Protein AF-A0A5E4J578-F1 (afdb_monomer_lite)

Foldseek 3Di:
DDDDDDDDVVVVVVLVVQDDDPDDSVNSVVVVVVVVVPDPVVVVVVVVVVVVVVVVVD

Radius of gyration: 15.85 Å; chains: 1; bounding box: 31×27×41 Å

Structure (mmCIF, N/CA/C/O backbone):
data_AF-A0A5E4J578-F1
#
_entry.id   AF-A0A5E4J578-F1
#
loop_
_atom_site.group_PDB
_atom_site.id
_atom_site.type_symbol
_atom_site.label_atom_id
_atom_site.label_alt_id
_atom_site.label_comp_id
_atom_site.label_asym_id
_atom_site.label_entity_id
_atom_site.label_seq_id
_atom_site.pdbx_PDB_ins_code
_atom_site.Cartn_x
_atom_site.Cartn_y
_atom_site.Cartn_z
_atom_site.occupancy
_atom_site.B_iso_or_equiv
_atom_site.auth_seq_id
_atom_site.auth_comp_id
_atom_site.auth_asym_id
_atom_site.auth_atom_id
_atom_site.pdbx_PDB_model_num
ATOM 1 N N . MET A 1 1 ? 11.438 14.862 -16.408 1.00 37.06 1 MET A N 1
ATOM 2 C CA . MET A 1 1 ? 12.652 14.468 -15.661 1.00 37.06 1 MET A CA 1
ATOM 3 C C . MET A 1 1 ? 12.268 13.287 -14.787 1.00 37.06 1 MET A C 1
ATOM 5 O O . MET A 1 1 ? 11.364 13.446 -13.981 1.00 37.06 1 MET A O 1
ATOM 9 N N . GLY A 1 2 ? 12.838 12.103 -15.017 1.00 48.78 2 GLY A N 1
ATOM 10 C CA . GLY A 1 2 ? 12.564 10.925 -14.188 1.00 48.78 2 GLY A CA 1
ATOM 11 C C . GLY A 1 2 ? 13.480 10.933 -12.971 1.00 48.78 2 GLY A C 1
ATOM 12 O O . GLY A 1 2 ? 14.694 11.028 -13.129 1.00 48.78 2 GLY A O 1
ATOM 13 N N . ALA A 1 3 ? 12.912 10.885 -11.769 1.00 57.44 3 ALA A N 1
ATOM 14 C CA . ALA A 1 3 ? 13.689 10.690 -10.555 1.00 57.44 3 ALA A CA 1
ATOM 15 C C . ALA A 1 3 ? 14.050 9.204 -10.449 1.00 57.44 3 ALA A C 1
ATOM 17 O O . ALA A 1 3 ? 13.181 8.365 -10.223 1.00 57.44 3 ALA A O 1
ATOM 18 N N . THR A 1 4 ? 15.326 8.868 -10.635 1.00 59.41 4 THR A N 1
ATOM 19 C CA . THR A 1 4 ? 15.815 7.508 -10.392 1.00 59.41 4 THR A CA 1
ATOM 20 C C . THR A 1 4 ? 15.904 7.295 -8.886 1.00 59.41 4 THR A C 1
ATOM 22 O O . THR A 1 4 ? 16.821 7.791 -8.232 1.00 59.41 4 THR A O 1
ATOM 25 N N . ILE A 1 5 ? 14.934 6.581 -8.318 1.00 63.12 5 ILE A N 1
ATOM 26 C CA . ILE A 1 5 ? 14.942 6.229 -6.898 1.00 63.12 5 ILE A CA 1
ATOM 27 C C . ILE A 1 5 ? 15.871 5.027 -6.722 1.00 63.12 5 ILE A C 1
ATOM 29 O O . ILE A 1 5 ? 15.609 3.941 -7.236 1.00 63.12 5 ILE A O 1
ATOM 33 N N . SER A 1 6 ? 16.970 5.217 -5.991 1.00 65.62 6 SER A N 1
ATOM 34 C CA . SER A 1 6 ? 17.800 4.098 -5.544 1.00 65.62 6 SER A CA 1
ATOM 35 C C . SER A 1 6 ? 17.081 3.386 -4.404 1.00 65.62 6 SER A C 1
ATOM 37 O O . SER A 1 6 ? 16.850 3.967 -3.343 1.00 65.62 6 SER A O 1
ATOM 39 N N . VAL A 1 7 ? 16.686 2.137 -4.637 1.00 67.00 7 VAL A N 1
ATOM 40 C CA . VAL A 1 7 ? 15.922 1.335 -3.679 1.00 67.00 7 VAL A CA 1
ATOM 41 C C . VAL A 1 7 ? 16.831 0.274 -3.064 1.00 67.00 7 VAL A C 1
ATOM 43 O O . VAL A 1 7 ? 17.432 -0.522 -3.789 1.00 67.00 7 VAL A O 1
ATOM 46 N N . ASN A 1 8 ? 16.925 0.261 -1.732 1.00 79.25 8 ASN A N 1
ATOM 47 C CA . ASN A 1 8 ? 17.665 -0.758 -0.981 1.00 79.25 8 ASN A CA 1
ATOM 48 C C . ASN A 1 8 ? 17.058 -2.158 -1.228 1.00 79.25 8 ASN A C 1
ATOM 50 O O . ASN A 1 8 ? 15.864 -2.283 -1.515 1.00 79.25 8 ASN A O 1
ATOM 54 N N . ASP A 1 9 ? 17.858 -3.215 -1.108 1.00 81.25 9 ASP A N 1
ATOM 55 C CA . ASP A 1 9 ? 17.452 -4.591 -1.410 1.00 81.25 9 ASP A CA 1
ATOM 56 C C . ASP A 1 9 ? 16.291 -5.075 -0.528 1.00 81.25 9 ASP A C 1
ATOM 58 O O . ASP A 1 9 ? 15.391 -5.754 -1.024 1.00 81.25 9 ASP A O 1
ATOM 62 N N . ASP A 1 10 ? 16.207 -4.614 0.721 1.00 83.12 10 ASP A N 1
ATOM 63 C CA . ASP A 1 10 ? 15.055 -4.865 1.599 1.00 83.12 10 ASP A CA 1
ATOM 64 C C . ASP A 1 10 ? 13.738 -4.337 1.013 1.00 83.12 10 ASP A C 1
ATOM 66 O O . ASP A 1 10 ? 12.687 -4.981 1.096 1.00 83.12 10 ASP A O 1
ATOM 70 N N . ILE A 1 11 ? 13.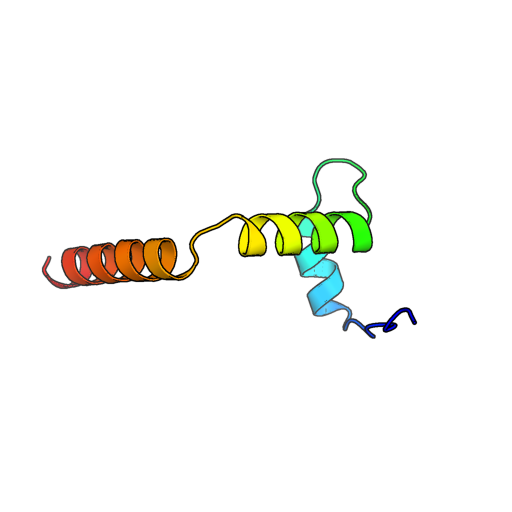781 -3.160 0.384 1.00 80.62 11 ILE A N 1
ATOM 71 C CA . ILE A 1 11 ? 12.602 -2.567 -0.248 1.00 80.62 11 ILE A CA 1
ATOM 72 C C . ILE A 1 11 ? 12.245 -3.359 -1.507 1.00 80.62 11 ILE A C 1
ATOM 74 O O . ILE A 1 11 ? 11.065 -3.611 -1.742 1.00 80.62 11 ILE A O 1
ATOM 78 N N . LYS A 1 12 ? 13.232 -3.838 -2.274 1.00 81.50 12 LYS A N 1
ATOM 79 C CA . LYS A 1 12 ? 12.979 -4.720 -3.426 1.00 81.50 12 LYS A CA 1
ATOM 80 C C . LYS A 1 12 ? 12.302 -6.023 -3.002 1.00 81.50 12 LYS A C 1
ATOM 82 O O . LYS A 1 12 ? 11.350 -6.444 -3.655 1.00 81.50 12 LYS A O 1
ATOM 87 N N . ILE A 1 13 ? 12.736 -6.640 -1.899 1.00 85.06 13 ILE A N 1
ATOM 88 C CA . ILE A 1 13 ? 12.100 -7.847 -1.342 1.00 85.06 13 ILE A CA 1
ATOM 89 C C . ILE A 1 13 ? 10.637 -7.559 -0.992 1.00 85.06 13 ILE A C 1
ATOM 91 O O . ILE A 1 13 ? 9.744 -8.303 -1.396 1.00 85.06 13 ILE A O 1
ATOM 95 N N . ARG A 1 14 ? 10.370 -6.445 -0.304 1.00 84.31 14 ARG A N 1
ATOM 96 C CA . ARG A 1 14 ? 9.002 -6.025 0.031 1.00 84.31 14 ARG A CA 1
ATOM 97 C C . ARG A 1 14 ? 8.152 -5.739 -1.205 1.00 84.31 14 ARG A C 1
ATOM 99 O O . ARG A 1 14 ? 6.985 -6.114 -1.227 1.00 84.31 14 ARG A O 1
ATOM 106 N N . LEU A 1 15 ? 8.720 -5.127 -2.242 1.00 82.62 15 LEU A N 1
ATOM 107 C CA . LEU A 1 15 ? 8.015 -4.877 -3.501 1.00 82.62 15 LEU A CA 1
ATOM 108 C C . LEU A 1 15 ? 7.682 -6.177 -4.241 1.00 82.62 15 LEU A C 1
ATOM 110 O O . LEU A 1 15 ? 6.573 -6.288 -4.755 1.00 82.62 15 LEU A O 1
ATOM 114 N N . LYS A 1 16 ? 8.564 -7.190 -4.222 1.00 84.69 16 LYS A N 1
ATOM 115 C CA . LYS A 1 16 ? 8.242 -8.523 -4.771 1.00 84.69 16 LYS A CA 1
ATOM 116 C C . LYS A 1 16 ? 7.028 -9.153 -4.094 1.00 84.69 16 LYS A C 1
ATOM 118 O O . LYS A 1 16 ? 6.207 -9.748 -4.777 1.00 84.69 16 LYS A O 1
ATOM 123 N N . LEU A 1 17 ? 6.892 -9.008 -2.774 1.00 86.50 17 LEU A N 1
ATOM 124 C CA . LEU A 1 17 ? 5.735 -9.536 -2.035 1.00 86.50 17 LEU A CA 1
ATOM 125 C C . LEU A 1 17 ? 4.418 -8.840 -2.411 1.00 86.50 17 LEU A C 1
ATOM 127 O O . LEU A 1 17 ? 3.343 -9.388 -2.190 1.00 86.50 17 LEU A O 1
ATOM 131 N N . LEU A 1 18 ? 4.498 -7.626 -2.957 1.00 84.69 18 LEU A N 1
ATOM 132 C CA . LEU A 1 18 ? 3.347 -6.827 -3.374 1.00 84.69 18 LEU A CA 1
ATOM 133 C C . LEU A 1 18 ? 3.032 -6.948 -4.870 1.00 84.69 18 LEU A C 1
ATOM 135 O O . LEU A 1 18 ? 1.977 -6.463 -5.300 1.00 84.69 18 LEU A O 1
ATOM 139 N N . ALA A 1 19 ? 3.936 -7.560 -5.637 1.00 87.94 19 ALA A N 1
ATOM 140 C CA . ALA A 1 19 ? 3.791 -7.776 -7.065 1.00 87.94 19 ALA A CA 1
ATOM 141 C C . ALA A 1 19 ? 2.694 -8.802 -7.355 1.00 87.94 19 ALA A C 1
ATOM 143 O O . ALA A 1 19 ? 2.559 -9.823 -6.679 1.00 87.94 19 ALA A O 1
ATOM 144 N N . ARG A 1 20 ? 1.899 -8.527 -8.385 1.00 88.06 20 ARG A N 1
ATOM 145 C CA . ARG A 1 20 ? 0.876 -9.431 -8.904 1.00 88.06 20 ARG A CA 1
ATOM 146 C C . ARG A 1 20 ? 1.385 -10.062 -10.194 1.00 88.06 20 ARG A C 1
ATOM 148 O O . ARG A 1 20 ? 1.591 -9.377 -11.189 1.00 88.06 20 ARG A O 1
ATOM 155 N N . GLY A 1 21 ? 1.577 -11.380 -10.183 1.00 86.75 21 GLY A N 1
ATOM 156 C CA . GLY A 1 21 ? 2.070 -12.114 -11.349 1.00 86.75 21 GLY A CA 1
ATOM 157 C C . GLY A 1 21 ? 3.469 -11.654 -11.763 1.00 86.75 21 GLY A C 1
ATOM 158 O O . GLY A 1 21 ? 4.417 -11.799 -10.997 1.00 86.75 21 GLY A O 1
ATOM 159 N N . SER A 1 22 ? 3.586 -11.117 -12.976 1.00 87.44 22 SER A N 1
ATOM 160 C CA . SER A 1 22 ? 4.843 -10.665 -13.582 1.00 87.44 22 SER A CA 1
ATOM 161 C C . SER A 1 22 ? 5.068 -9.148 -13.497 1.00 87.44 22 SER A C 1
ATOM 163 O O . SER A 1 22 ? 5.845 -8.622 -14.289 1.00 87.44 22 SER A O 1
ATOM 165 N N . GLU A 1 23 ? 4.392 -8.447 -12.578 1.00 88.88 23 GLU A N 1
ATOM 166 C CA . GLU A 1 23 ? 4.604 -7.009 -12.354 1.00 88.88 23 GLU A CA 1
ATOM 167 C C . GLU A 1 23 ? 6.080 -6.698 -12.028 1.00 88.88 23 GLU A C 1
ATOM 169 O O . GLU A 1 23 ? 6.706 -7.309 -11.155 1.00 88.88 23 GLU A O 1
ATOM 174 N N . THR A 1 24 ? 6.621 -5.697 -12.713 1.00 88.31 24 THR A N 1
ATOM 175 C CA . THR A 1 24 ? 7.908 -5.059 -12.423 1.00 88.31 24 THR A CA 1
ATOM 176 C C . THR A 1 24 ? 7.805 -4.144 -11.201 1.00 88.31 24 THR A C 1
ATOM 178 O O . THR A 1 24 ? 6.719 -3.734 -10.791 1.00 88.31 24 THR A O 1
ATOM 181 N N . TYR A 1 25 ? 8.943 -3.772 -10.605 1.00 84.19 25 TYR A N 1
ATOM 182 C CA . TYR A 1 25 ? 8.943 -2.869 -9.446 1.00 84.19 25 TYR A CA 1
ATOM 183 C C . TYR A 1 25 ? 8.288 -1.518 -9.736 1.00 84.19 25 TYR A C 1
ATOM 185 O O . TYR A 1 25 ? 7.553 -1.011 -8.888 1.00 84.19 25 TYR A O 1
ATOM 193 N N . ASP A 1 26 ? 8.515 -0.967 -10.927 1.00 84.56 26 ASP A N 1
ATOM 194 C CA . ASP A 1 26 ? 7.935 0.313 -11.327 1.00 84.56 26 ASP A CA 1
ATOM 195 C C . ASP A 1 26 ? 6.414 0.211 -11.476 1.00 84.56 26 ASP A C 1
ATOM 197 O O . ASP A 1 26 ? 5.695 1.095 -11.014 1.00 84.56 26 ASP A O 1
ATOM 201 N N . GLU A 1 27 ? 5.903 -0.893 -12.026 1.00 88.12 27 GLU A N 1
ATOM 202 C CA . GLU A 1 27 ? 4.459 -1.143 -12.134 1.00 88.12 27 GLU A CA 1
ATOM 203 C C . GLU A 1 27 ? 3.802 -1.280 -10.754 1.00 88.12 27 GLU A C 1
ATOM 205 O O . GLU A 1 27 ? 2.749 -0.687 -10.505 1.00 88.12 27 GLU A O 1
ATOM 210 N N . VAL A 1 28 ? 4.448 -1.986 -9.816 1.00 89.12 28 VAL A N 1
ATOM 211 C CA . VAL A 1 28 ? 3.973 -2.083 -8.426 1.00 89.12 28 VAL A CA 1
ATOM 212 C C . VAL A 1 28 ? 3.924 -0.704 -7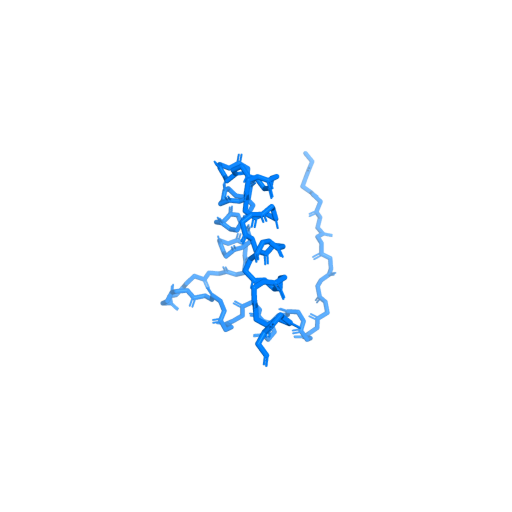.771 1.00 89.12 28 VAL A C 1
ATOM 214 O O . VAL A 1 28 ? 2.928 -0.364 -7.126 1.00 89.12 28 VAL A O 1
ATOM 217 N N . LEU A 1 29 ? 4.981 0.097 -7.929 1.00 85.44 29 LEU A N 1
ATOM 218 C CA . LEU A 1 29 ? 5.060 1.440 -7.357 1.00 85.44 29 LEU A CA 1
ATOM 219 C C . LEU A 1 29 ? 3.997 2.365 -7.950 1.00 85.44 29 LEU A C 1
ATOM 221 O O . LEU A 1 29 ? 3.268 2.999 -7.194 1.00 85.44 29 LEU A O 1
ATOM 225 N N . GLN A 1 30 ? 3.843 2.396 -9.273 1.00 86.12 30 GLN A N 1
ATOM 226 C CA . GLN A 1 30 ? 2.828 3.218 -9.935 1.00 86.12 30 GLN A CA 1
ATOM 227 C C . GLN A 1 30 ? 1.409 2.820 -9.528 1.00 86.12 30 GLN A C 1
ATOM 229 O O . GLN A 1 30 ? 0.586 3.691 -9.247 1.00 86.12 30 GLN A O 1
ATOM 234 N N . ARG A 1 31 ? 1.116 1.517 -9.430 1.00 89.62 31 ARG A N 1
ATOM 235 C CA . ARG A 1 31 ? -0.186 1.034 -8.952 1.00 89.62 31 ARG A CA 1
ATOM 236 C C . ARG A 1 31 ? -0.455 1.463 -7.513 1.00 89.62 31 ARG A C 1
ATOM 238 O O . ARG A 1 31 ? -1.584 1.807 -7.180 1.00 89.62 31 ARG A O 1
ATOM 245 N N . ARG A 1 32 ? 0.563 1.428 -6.650 1.00 85.75 32 ARG A N 1
ATOM 246 C CA . ARG A 1 32 ? 0.447 1.886 -5.260 1.00 85.75 32 ARG A CA 1
ATOM 247 C C . ARG A 1 32 ? 0.249 3.393 -5.169 1.00 85.75 32 ARG A C 1
ATOM 249 O O . ARG A 1 32 ? -0.621 3.807 -4.418 1.00 85.75 32 ARG A O 1
ATOM 256 N N . ILE A 1 33 ? 1.007 4.178 -5.932 1.00 83.75 33 ILE A N 1
ATOM 257 C CA . ILE A 1 33 ? 0.847 5.637 -5.997 1.00 83.75 33 ILE A CA 1
ATOM 258 C C . ILE A 1 33 ? -0.581 5.970 -6.418 1.00 83.75 33 ILE A C 1
ATOM 260 O O . ILE A 1 33 ? -1.269 6.652 -5.674 1.00 83.75 33 ILE A O 1
ATOM 264 N N . ARG A 1 34 ? -1.067 5.379 -7.515 1.00 85.12 34 ARG A N 1
ATOM 265 C CA . ARG A 1 34 ? -2.439 5.596 -7.986 1.00 85.12 34 ARG A CA 1
ATOM 266 C C . ARG A 1 34 ? -3.485 5.201 -6.947 1.00 85.12 34 ARG A C 1
ATOM 268 O O . ARG A 1 34 ? -4.413 5.954 -6.710 1.00 85.12 34 ARG A O 1
ATOM 275 N N . TYR A 1 35 ? -3.308 4.054 -6.288 1.00 84.62 35 TYR A N 1
ATOM 276 C CA . TYR A 1 35 ? -4.189 3.646 -5.194 1.00 84.62 35 TYR A CA 1
ATOM 277 C C . TYR A 1 35 ? -4.236 4.694 -4.077 1.00 84.62 35 TYR A C 1
ATOM 279 O O . TYR A 1 35 ? -5.305 4.941 -3.546 1.00 84.62 35 TYR A O 1
ATOM 287 N N . TYR A 1 36 ? -3.102 5.296 -3.712 1.00 80.00 36 TYR A N 1
ATOM 288 C CA . TYR A 1 36 ? -3.049 6.322 -2.670 1.00 80.00 36 TYR A CA 1
ATOM 289 C C . TYR A 1 36 ? -3.521 7.706 -3.134 1.00 80.00 36 TYR A C 1
ATOM 291 O O . TYR A 1 36 ? -3.959 8.480 -2.298 1.00 80.00 36 TYR A O 1
ATOM 299 N N . GLU A 1 37 ? -3.432 8.018 -4.427 1.00 78.94 37 GLU A N 1
ATOM 300 C CA . GLU A 1 37 ? -4.001 9.239 -5.015 1.00 78.94 37 GLU A CA 1
ATOM 301 C C . GLU A 1 37 ? -5.527 9.152 -5.155 1.00 78.94 37 GLU A C 1
ATOM 303 O O . GLU A 1 37 ? -6.218 10.151 -4.989 1.00 78.94 37 GLU A O 1
ATOM 308 N N . GLU A 1 38 ? -6.050 7.967 -5.479 1.00 78.00 38 GLU A N 1
ATOM 309 C CA . GLU A 1 38 ? -7.489 7.708 -5.602 1.00 78.00 38 GLU A CA 1
ATOM 310 C C . GLU A 1 38 ? -8.151 7.431 -4.248 1.00 78.00 38 GLU A C 1
ATOM 312 O O . GLU A 1 38 ? -9.348 7.662 -4.085 1.00 78.00 38 GLU A O 1
ATOM 317 N N . ALA A 1 39 ? -7.394 6.909 -3.284 1.00 78.19 39 ALA A N 1
ATOM 318 C CA . ALA A 1 39 ? -7.882 6.704 -1.934 1.00 78.19 39 ALA A CA 1
ATOM 319 C C . ALA A 1 39 ? -7.958 8.034 -1.186 1.00 78.19 39 ALA A C 1
ATOM 321 O O .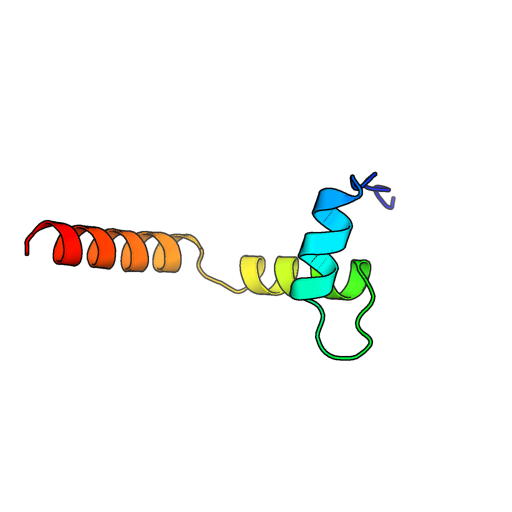 ALA A 1 39 ? -6.968 8.761 -1.100 1.00 78.19 39 ALA A O 1
ATOM 322 N N . ASP A 1 40 ? -9.096 8.283 -0.540 1.00 78.19 40 ASP A N 1
ATOM 323 C CA . ASP A 1 40 ? -9.168 9.282 0.516 1.00 78.19 40 ASP A CA 1
ATOM 324 C C . ASP A 1 40 ? -8.385 8.759 1.730 1.00 78.19 40 ASP A C 1
ATOM 326 O O . ASP A 1 40 ? -8.867 7.993 2.569 1.00 78.19 40 ASP A O 1
ATOM 330 N N . LE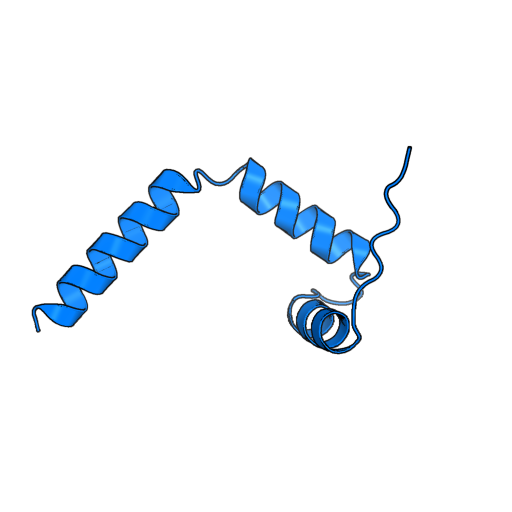U A 1 41 ? -7.091 9.077 1.747 1.00 74.25 41 LEU A N 1
ATOM 331 C CA . LEU A 1 41 ? -6.169 8.645 2.789 1.00 74.25 41 LEU A CA 1
ATOM 332 C C . LEU A 1 41 ? -6.625 9.100 4.176 1.00 74.25 41 LEU A C 1
ATOM 334 O O . LEU A 1 41 ? -6.343 8.399 5.147 1.00 74.25 41 LEU A O 1
ATOM 338 N N . GLU A 1 42 ? -7.315 10.236 4.262 1.00 77.44 42 GLU A N 1
ATOM 339 C CA . GLU A 1 42 ? -7.846 10.770 5.511 1.00 77.44 42 GLU A CA 1
ATOM 340 C C . GLU A 1 42 ? -8.959 9.856 6.036 1.00 77.44 42 GLU A C 1
ATOM 342 O O . GLU A 1 42 ? -8.845 9.348 7.152 1.00 77.44 42 GLU A O 1
ATOM 347 N N . GLU A 1 43 ? -9.921 9.492 5.183 1.00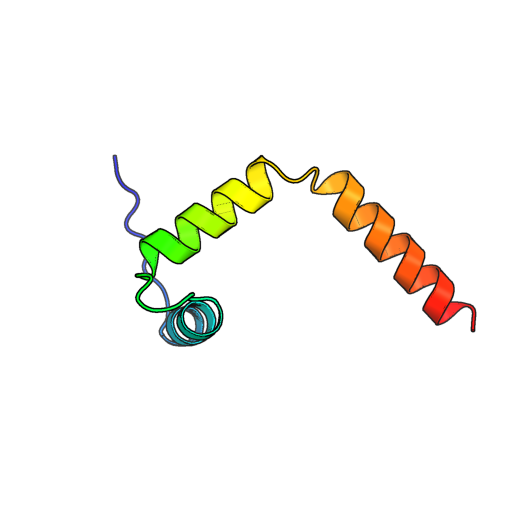 79.56 43 GLU A N 1
ATOM 348 C CA . GLU A 1 43 ? -10.998 8.551 5.525 1.00 79.56 43 GLU A CA 1
ATOM 349 C C . GLU A 1 43 ? -10.456 7.169 5.942 1.00 79.56 43 GLU A C 1
ATOM 351 O O . GLU A 1 43 ? -10.899 6.575 6.930 1.00 79.56 43 GLU A O 1
ATOM 356 N N . ILE A 1 44 ? -9.443 6.647 5.237 1.00 81.75 44 ILE A N 1
ATOM 357 C CA . ILE A 1 44 ? -8.825 5.354 5.582 1.00 81.75 44 ILE A CA 1
ATOM 358 C C . ILE A 1 44 ? -8.122 5.414 6.944 1.00 81.75 44 ILE A C 1
ATOM 360 O O . ILE A 1 44 ? -8.169 4.442 7.710 1.00 81.75 44 ILE A O 1
ATOM 364 N N . ILE A 1 45 ? -7.424 6.514 7.236 1.00 83.31 45 ILE A N 1
ATOM 365 C CA . ILE A 1 45 ? -6.724 6.696 8.509 1.00 83.31 45 ILE A CA 1
ATOM 366 C C . ILE A 1 45 ? -7.737 6.819 9.649 1.00 83.31 45 ILE A C 1
ATOM 368 O O . ILE A 1 45 ? -7.568 6.139 10.663 1.00 83.31 45 ILE A O 1
ATOM 372 N N . GLU A 1 46 ? -8.800 7.604 9.472 1.00 85.19 46 GLU A N 1
ATOM 373 C CA . GLU A 1 46 ? -9.870 7.765 10.461 1.00 85.19 46 GLU A CA 1
ATOM 374 C C . GLU A 1 46 ? -10.579 6.440 10.757 1.00 85.19 46 GLU A C 1
ATOM 376 O O . GLU A 1 46 ? -10.637 6.019 11.915 1.00 85.19 46 GLU A O 1
ATOM 381 N N . ALA A 1 47 ? -11.013 5.706 9.728 1.00 85.00 47 ALA A N 1
ATOM 382 C CA . ALA A 1 47 ? -11.673 4.411 9.904 1.00 85.00 47 ALA A CA 1
ATOM 383 C C . ALA A 1 47 ? -10.784 3.402 10.654 1.00 85.00 47 ALA A C 1
ATOM 385 O O . ALA A 1 47 ? -11.253 2.612 11.482 1.00 85.00 47 ALA A O 1
ATOM 386 N N . ARG A 1 48 ? -9.471 3.429 10.393 1.00 87.38 48 ARG A N 1
ATOM 387 C CA . ARG A 1 48 ? -8.512 2.560 11.081 1.00 87.38 48 ARG A CA 1
ATOM 388 C C . ARG A 1 48 ? -8.252 3.002 12.519 1.00 87.38 48 ARG A C 1
ATOM 390 O O . ARG A 1 48 ? -8.054 2.147 13.381 1.00 87.38 48 ARG A O 1
ATOM 397 N N . TRP A 1 49 ? -8.269 4.305 12.782 1.00 87.19 49 TRP A N 1
ATOM 398 C CA . TRP A 1 49 ? -8.163 4.867 14.124 1.00 87.19 49 TRP A CA 1
ATOM 399 C C . TRP A 1 49 ? -9.365 4.480 14.994 1.00 87.19 49 TRP A C 1
ATOM 401 O O . TRP A 1 49 ?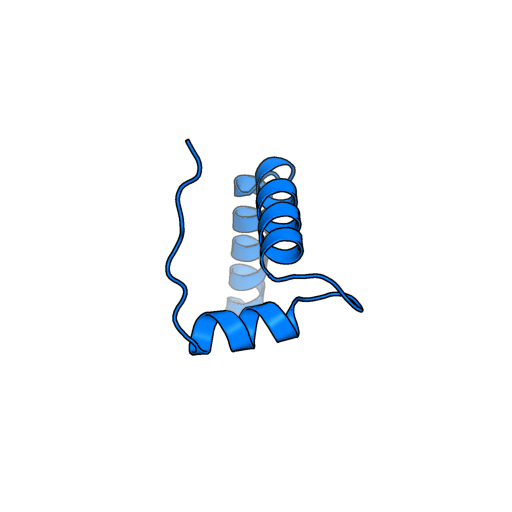 -9.185 4.030 16.127 1.00 87.19 49 TRP A O 1
ATOM 411 N N . GLU A 1 50 ? -10.581 4.563 14.452 1.00 87.44 50 GLU A N 1
ATOM 412 C CA . GLU A 1 50 ? -11.798 4.137 15.151 1.00 87.44 50 GLU A CA 1
ATOM 413 C C . GLU A 1 50 ? -11.792 2.643 15.490 1.00 87.44 50 GLU A C 1
ATOM 415 O O . GLU A 1 50 ? -12.151 2.259 16.606 1.00 87.44 50 GLU A O 1
ATOM 420 N N . LEU A 1 51 ? -11.356 1.796 14.551 1.00 86.81 51 LEU A N 1
ATOM 421 C CA . LEU A 1 51 ? -11.195 0.356 14.775 1.00 86.81 51 LEU A CA 1
ATOM 422 C C . LEU A 1 51 ? -10.230 0.069 15.930 1.00 86.81 51 LEU A C 1
ATOM 424 O O . LEU A 1 51 ? -10.579 -0.672 16.846 1.00 86.81 51 LEU A O 1
ATOM 428 N N . LEU A 1 52 ? -9.062 0.715 15.940 1.00 86.44 52 LEU A N 1
ATOM 429 C CA . LEU A 1 52 ? -8.078 0.562 17.015 1.00 86.44 52 LEU A CA 1
ATOM 430 C C . LEU A 1 52 ? -8.603 1.052 18.370 1.00 86.44 52 LEU A C 1
ATOM 432 O O . LEU A 1 52 ? -8.244 0.497 19.407 1.00 86.44 52 LEU A O 1
ATOM 436 N N . HIS A 1 53 ? -9.440 2.091 18.395 1.00 78.31 53 HIS A N 1
ATOM 437 C CA . HIS A 1 53 ? -10.090 2.534 19.628 1.00 78.31 53 HIS A CA 1
ATOM 438 C C . HIS A 1 53 ? -11.138 1.545 20.135 1.00 78.31 53 HIS A C 1
ATOM 440 O O . HIS A 1 53 ? -11.217 1.346 21.345 1.00 78.31 53 HIS A O 1
ATOM 446 N N . LYS A 1 54 ? -11.892 0.893 19.245 1.00 79.94 54 LYS A N 1
ATOM 447 C CA . LYS A 1 54 ? -12.829 -0.172 19.630 1.00 79.94 54 LYS A CA 1
ATOM 448 C C . LYS A 1 54 ? -12.102 -1.398 20.178 1.00 79.94 54 LYS A C 1
ATOM 450 O O . LYS A 1 54 ? -12.458 -1.862 21.251 1.00 79.94 54 LYS A O 1
ATOM 455 N N . GLU A 1 55 ? -11.041 -1.851 19.512 1.00 80.62 55 GLU A N 1
ATOM 456 C CA . GLU A 1 55 ? -10.234 -3.002 19.954 1.00 80.62 55 GLU A CA 1
ATOM 457 C C . GLU A 1 55 ? -9.516 -2.768 21.291 1.00 80.62 55 GLU A C 1
ATOM 459 O O . GLU A 1 55 ? -9.209 -3.718 21.998 1.00 80.62 55 GLU A O 1
ATOM 464 N N . LYS A 1 56 ? -9.222 -1.510 21.643 1.00 65.62 56 LYS A N 1
ATOM 465 C CA . LYS A 1 56 ? -8.569 -1.148 22.912 1.00 65.62 56 LYS A CA 1
ATOM 466 C C . LYS A 1 56 ? -9.563 -0.885 24.053 1.00 65.62 56 LYS A C 1
ATOM 468 O O . LYS A 1 56 ? -9.139 -0.687 25.191 1.00 65.62 56 LYS A O 1
ATOM 473 N N . ALA A 1 57 ? -10.852 -0.777 23.734 1.00 60.00 57 ALA A N 1
ATOM 474 C CA . ALA A 1 57 ? -11.928 -0.606 24.706 1.00 60.00 57 ALA A CA 1
ATOM 475 C C . ALA A 1 57 ? -12.513 -1.950 25.188 1.00 60.00 57 ALA A C 1
ATOM 477 O O . ALA A 1 57 ? -13.228 -1.955 26.191 1.00 60.00 57 ALA A O 1
ATOM 478 N N . GLU A 1 58 ? -12.198 -3.052 24.499 1.00 51.22 58 GLU A N 1
ATOM 479 C CA . GLU A 1 58 ? -12.384 -4.445 24.946 1.00 51.22 58 GLU A CA 1
ATOM 480 C C . GLU A 1 58 ? -11.146 -4.965 25.697 1.00 51.22 58 GLU A C 1
ATOM 482 O O . GLU A 1 58 ? -11.338 -5.772 26.636 1.00 51.22 58 GLU A O 1
#

Sequence (58 aa):
MGATISVNDDIKIRLKLLARGSETYDEVLQRRIRYYEEADLEEIIEARWELLHKEKAE

Secondary structure (DSSP, 8-state):
--------HHHHHHHHHH--TT--HHHHHHHHHHHHHHS-HHHHHHHHHHHHHHHTT-

pLDDT: mean 79.25, std 11.11, range [37.06, 89.62]